Protein AF-A0AAV6G016-F1 (afdb_monomer_lite)

pLDDT: mean 89.62, std 8.08, range [57.66, 96.69]

Structure (mmCIF, N/CA/C/O backbone):
data_AF-A0AAV6G016-F1
#
_entry.id   AF-A0AAV6G016-F1
#
loop_
_atom_site.group_PDB
_atom_site.id
_atom_site.type_symbol
_atom_site.label_atom_id
_atom_site.label_alt_id
_atom_site.label_comp_id
_atom_site.label_asym_id
_atom_site.label_entity_id
_atom_site.label_seq_id
_atom_site.pdbx_PDB_ins_code
_atom_site.Cartn_x
_atom_site.Cartn_y
_atom_site.Cartn_z
_atom_site.occupancy
_atom_site.B_iso_or_equiv
_atom_site.auth_seq_id
_atom_site.auth_comp_id
_atom_site.auth_asym_id
_atom_site.auth_atom_id
_atom_site.pdbx_PDB_model_num
ATOM 1 N N . MET A 1 1 ? 12.398 -6.817 0.116 1.00 57.66 1 MET A N 1
ATOM 2 C CA . MET A 1 1 ? 12.283 -5.988 -1.111 1.00 57.66 1 MET A CA 1
ATOM 3 C C . MET A 1 1 ? 13.389 -6.251 -2.154 1.00 57.66 1 MET A C 1
ATOM 5 O O . MET A 1 1 ? 13.749 -5.345 -2.888 1.00 57.66 1 MET A O 1
ATOM 9 N N . LYS A 1 2 ? 13.912 -7.484 -2.280 1.00 63.81 2 LYS A N 1
ATOM 10 C CA . LYS A 1 2 ? 15.029 -7.820 -3.196 1.00 63.81 2 LYS A CA 1
ATOM 11 C C . LYS A 1 2 ? 14.600 -8.532 -4.494 1.00 63.81 2 LYS A C 1
ATOM 13 O O . LYS A 1 2 ? 15.446 -8.931 -5.279 1.00 63.81 2 LYS A O 1
ATOM 18 N N . LYS A 1 3 ? 13.296 -8.745 -4.704 1.00 73.88 3 LYS A N 1
ATOM 19 C CA . LYS A 1 3 ? 12.768 -9.480 -5.864 1.00 73.88 3 LYS A CA 1
ATOM 20 C C . LYS A 1 3 ? 12.502 -8.532 -7.043 1.00 73.88 3 LYS A C 1
ATOM 22 O O . LYS A 1 3 ? 12.151 -7.367 -6.814 1.00 73.88 3 LYS A O 1
ATOM 27 N N . SER A 1 4 ? 12.681 -9.057 -8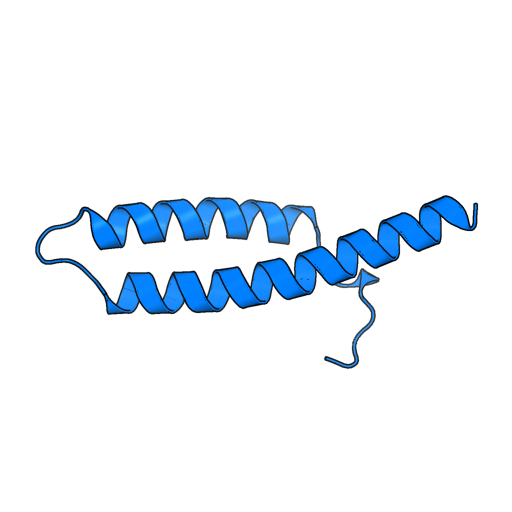.262 1.00 77.56 4 SER A N 1
ATOM 28 C CA . SER A 1 4 ? 12.483 -8.332 -9.527 1.00 77.56 4 SER A CA 1
ATOM 29 C C . SER A 1 4 ? 11.073 -7.729 -9.602 1.00 77.56 4 SER A C 1
ATOM 31 O O . SER A 1 4 ? 10.126 -8.420 -9.226 1.00 77.56 4 SER A O 1
ATOM 33 N N . PRO A 1 5 ? 10.900 -6.482 -10.082 1.00 78.31 5 PRO A N 1
ATOM 34 C CA . PRO A 1 5 ? 9.586 -5.868 -10.283 1.00 78.31 5 PRO A CA 1
ATOM 35 C C . PRO A 1 5 ? 8.691 -6.628 -11.272 1.00 78.31 5 PRO A C 1
ATOM 37 O O . PRO A 1 5 ? 7.477 -6.476 -11.217 1.00 78.31 5 PRO A O 1
ATOM 40 N N . GLU A 1 6 ? 9.260 -7.473 -12.136 1.00 78.06 6 GLU A N 1
ATOM 41 C CA . GLU A 1 6 ? 8.519 -8.254 -13.139 1.00 78.06 6 GLU A CA 1
ATOM 42 C C . GLU A 1 6 ? 7.522 -9.251 -12.549 1.00 78.06 6 GLU A C 1
ATOM 44 O O . GLU A 1 6 ? 6.550 -9.611 -13.207 1.00 78.06 6 GLU A O 1
ATOM 49 N N . ILE A 1 7 ? 7.733 -9.685 -11.304 1.00 83.06 7 ILE A N 1
ATOM 50 C CA . ILE A 1 7 ? 6.800 -10.602 -10.635 1.00 83.06 7 ILE A CA 1
ATOM 51 C C . ILE A 1 7 ? 5.512 -9.896 -10.192 1.00 83.06 7 ILE A C 1
ATOM 53 O O . ILE A 1 7 ? 4.555 -10.552 -9.786 1.00 83.06 7 ILE A O 1
ATOM 57 N N . ILE A 1 8 ? 5.499 -8.559 -10.194 1.00 84.19 8 ILE A N 1
ATOM 58 C CA . ILE A 1 8 ? 4.368 -7.763 -9.728 1.00 84.19 8 ILE A CA 1
ATOM 59 C C . ILE A 1 8 ? 3.335 -7.707 -10.856 1.00 84.19 8 ILE A C 1
ATOM 61 O O . ILE A 1 8 ? 3.555 -7.102 -11.903 1.00 84.19 8 ILE A O 1
ATOM 65 N N . SER A 1 9 ? 2.175 -8.323 -10.632 1.00 87.25 9 SER A N 1
ATOM 66 C CA . SER A 1 9 ? 1.062 -8.267 -11.579 1.00 87.25 9 SER A CA 1
ATOM 67 C C . SER A 1 9 ? 0.326 -6.931 -11.472 1.00 87.25 9 SER A C 1
ATOM 69 O O . SER A 1 9 ? -0.476 -6.727 -10.563 1.00 87.25 9 SER A O 1
ATOM 71 N N . GLY A 1 10 ? 0.538 -6.033 -12.438 1.00 86.12 10 GLY A N 1
ATOM 72 C CA . GLY A 1 10 ? -0.088 -4.704 -12.434 1.00 86.12 10 GLY A CA 1
ATOM 73 C C . GLY A 1 10 ? -1.622 -4.729 -12.433 1.00 86.12 10 GLY A C 1
ATOM 74 O O . GLY A 1 10 ? -2.248 -3.925 -11.746 1.00 86.12 10 GLY A O 1
ATOM 75 N N . ARG A 1 11 ? -2.244 -5.692 -13.134 1.00 88.94 11 ARG A N 1
ATOM 76 C CA . ARG A 1 11 ? -3.713 -5.853 -13.150 1.00 88.94 11 ARG A CA 1
ATOM 77 C C . ARG A 1 11 ? -4.251 -6.237 -11.774 1.00 88.94 11 ARG A C 1
ATOM 79 O O . ARG A 1 11 ? -5.269 -5.706 -11.344 1.00 88.94 11 ARG A O 1
ATOM 86 N N . MET A 1 12 ? -3.553 -7.138 -11.085 1.00 90.69 12 MET A N 1
ATOM 87 C CA . MET A 1 12 ? -3.905 -7.550 -9.729 1.00 90.69 12 MET A CA 1
ATOM 88 C C . MET A 1 12 ? -3.693 -6.404 -8.736 1.00 90.69 12 MET A C 1
ATOM 90 O O . MET A 1 12 ? -4.568 -6.152 -7.912 1.00 90.69 12 MET A O 1
ATOM 94 N N . THR A 1 13 ? -2.568 -5.685 -8.843 1.00 91.62 13 THR A N 1
ATOM 95 C CA . THR A 1 13 ? -2.267 -4.512 -8.013 1.00 91.62 13 THR A CA 1
ATOM 96 C C . THR A 1 13 ? -3.389 -3.484 -8.100 1.00 91.62 13 THR A C 1
ATOM 98 O O . THR A 1 13 ? -3.931 -3.103 -7.070 1.00 91.62 13 THR A O 1
ATOM 101 N N . PHE A 1 14 ? -3.802 -3.128 -9.318 1.00 90.31 14 PHE A N 1
ATOM 102 C CA . PHE A 1 14 ? -4.885 -2.176 -9.551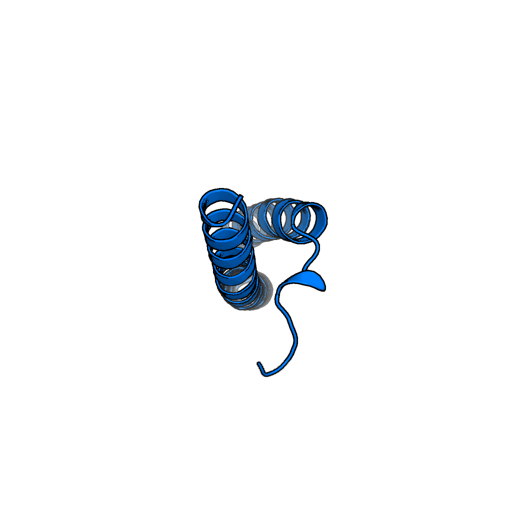 1.00 90.31 14 PHE A CA 1
ATOM 103 C C . PHE A 1 14 ? -6.237 -2.657 -9.005 1.00 90.31 14 PHE A C 1
ATOM 105 O O . PHE A 1 14 ? -6.917 -1.912 -8.302 1.00 90.31 14 PHE A O 1
ATOM 112 N N . ALA A 1 15 ? -6.615 -3.910 -9.282 1.00 93.75 15 ALA A N 1
ATOM 113 C CA . ALA A 1 15 ? -7.883 -4.467 -8.810 1.00 93.75 15 ALA A CA 1
ATOM 114 C C . ALA A 1 15 ? -7.976 -4.469 -7.275 1.00 93.75 15 ALA A C 1
ATOM 116 O O . ALA A 1 15 ? -8.990 -4.053 -6.712 1.00 93.75 15 ALA A O 1
ATOM 117 N N . LEU A 1 16 ? -6.902 -4.889 -6.599 1.00 92.56 16 LEU A N 1
ATOM 118 C CA . LEU A 1 16 ? -6.820 -4.881 -5.138 1.00 92.56 16 LEU A CA 1
ATOM 119 C C . LEU A 1 16 ? -6.836 -3.463 -4.569 1.00 92.56 16 LEU A C 1
ATOM 121 O O . LEU A 1 16 ? -7.470 -3.255 -3.538 1.00 92.56 16 LEU A O 1
ATOM 125 N N . THR A 1 17 ? -6.221 -2.500 -5.257 1.00 93.25 17 THR A N 1
ATOM 126 C CA . THR A 1 17 ? -6.273 -1.093 -4.858 1.00 93.25 17 THR A CA 1
ATOM 127 C C . THR A 1 17 ? -7.703 -0.558 -4.846 1.00 93.25 17 THR A C 1
ATOM 129 O O . THR A 1 17 ? -8.188 -0.045 -3.836 1.00 93.25 17 THR A O 1
ATOM 132 N N . CYS A 1 18 ? -8.439 -0.746 -5.944 1.00 94.31 18 CYS A N 1
ATOM 133 C CA . CYS A 1 18 ? -9.839 -0.328 -6.021 1.00 94.31 18 CYS A CA 1
ATOM 134 C C . CYS A 1 18 ? -10.700 -1.014 -4.952 1.00 94.31 18 CYS A C 1
ATOM 136 O O . CYS A 1 18 ? -11.520 -0.363 -4.302 1.00 94.31 18 CYS A O 1
ATOM 138 N N . TYR A 1 19 ? -10.490 -2.315 -4.743 1.00 94.31 19 TYR A N 1
ATOM 139 C CA . TYR A 1 19 ? -11.173 -3.075 -3.702 1.00 94.31 19 TYR A CA 1
ATOM 140 C C . TYR A 1 19 ? -10.886 -2.512 -2.300 1.00 94.31 19 TYR A C 1
ATOM 142 O O . TYR A 1 19 ? -11.819 -2.256 -1.540 1.00 94.31 19 TYR A O 1
ATOM 150 N N . SER A 1 20 ? -9.621 -2.246 -1.965 1.00 93.12 20 SER A N 1
ATOM 151 C CA . SER A 1 20 ? -9.226 -1.737 -0.646 1.00 93.12 20 SER A CA 1
ATOM 152 C C . SER A 1 20 ? -9.854 -0.371 -0.345 1.00 93.12 20 SER A C 1
ATOM 154 O O . SER A 1 20 ? -10.390 -0.157 0.744 1.00 93.12 20 SER A O 1
ATOM 156 N N . LEU A 1 21 ? -9.893 0.528 -1.334 1.00 95.19 21 LEU A N 1
ATOM 157 C CA . LEU A 1 21 ? -10.522 1.848 -1.203 1.00 95.19 21 LEU A CA 1
ATOM 158 C C . LEU A 1 21 ? -12.030 1.762 -0.917 1.00 95.19 21 LEU A C 1
ATOM 160 O O . LEU A 1 21 ? -12.552 2.519 -0.091 1.00 95.19 21 LEU A O 1
ATOM 164 N N . LEU A 1 22 ? -12.736 0.825 -1.559 1.00 95.88 22 LEU A N 1
ATOM 165 C CA . LEU A 1 22 ? -14.157 0.580 -1.290 1.00 95.88 22 LEU A CA 1
ATOM 166 C C . LEU A 1 22 ? -14.375 0.112 0.154 1.00 95.88 22 LEU A C 1
ATOM 168 O O . LEU A 1 22 ? -15.262 0.625 0.843 1.00 95.88 22 LEU A O 1
ATOM 172 N N . PHE A 1 23 ? -13.532 -0.802 0.636 1.00 93.19 23 PHE A N 1
ATOM 173 C CA . PHE A 1 23 ? -13.603 -1.312 2.006 1.00 93.19 23 PHE A CA 1
ATOM 174 C C . PHE A 1 23 ? -13.266 -0.244 3.047 1.00 93.19 23 PHE A C 1
ATOM 176 O O . PHE A 1 23 ? -13.949 -0.152 4.067 1.00 93.19 23 PHE A O 1
ATOM 183 N N . MET A 1 24 ? -12.293 0.629 2.778 1.00 96.06 24 MET A N 1
ATOM 184 C CA . MET A 1 24 ? -12.002 1.782 3.637 1.00 96.06 24 MET A CA 1
ATOM 185 C C . MET A 1 24 ? -13.193 2.740 3.730 1.00 96.06 24 MET A C 1
ATOM 187 O O . MET A 1 24 ? -13.550 3.184 4.824 1.00 96.06 24 MET A O 1
ATOM 191 N N . ARG A 1 25 ? -13.853 3.034 2.600 1.00 95.44 25 ARG A N 1
ATOM 192 C CA . ARG A 1 25 ? -15.062 3.872 2.584 1.00 95.44 25 ARG A CA 1
ATOM 193 C C . ARG A 1 25 ? -16.187 3.236 3.399 1.00 95.44 25 ARG A C 1
ATOM 195 O O . ARG A 1 25 ? -16.843 3.937 4.169 1.00 95.44 25 ARG A O 1
ATOM 202 N N . PHE A 1 26 ? -16.397 1.930 3.250 1.00 95.75 26 PHE A N 1
ATOM 203 C CA . PHE A 1 26 ? -17.373 1.184 4.042 1.00 95.75 26 PHE A CA 1
ATOM 204 C C . PHE A 1 26 ? -17.052 1.247 5.543 1.00 95.75 26 PHE A C 1
ATOM 206 O O . PHE A 1 26 ? -17.906 1.651 6.330 1.00 95.75 26 PHE A O 1
ATOM 213 N N . ALA A 1 27 ? -15.807 0.953 5.928 1.00 95.19 27 ALA A N 1
ATOM 214 C CA . ALA A 1 27 ? -15.339 0.958 7.314 1.00 95.19 27 ALA A CA 1
ATOM 215 C C . ALA A 1 27 ? -15.525 2.317 8.015 1.00 95.19 27 ALA A C 1
ATOM 217 O O . ALA A 1 27 ? -15.830 2.367 9.209 1.00 95.19 27 ALA A O 1
ATOM 218 N N . TYR A 1 28 ? -15.379 3.416 7.267 1.00 95.25 28 TYR A N 1
ATOM 219 C CA . TYR A 1 28 ? -15.606 4.775 7.763 1.00 95.25 28 TYR A CA 1
ATOM 220 C C . TYR A 1 28 ? -17.096 5.146 7.884 1.00 95.25 28 TYR A C 1
ATOM 222 O O . TYR A 1 28 ? -17.472 5.912 8.777 1.00 95.25 28 TYR A O 1
ATOM 230 N N . LYS A 1 29 ? -17.944 4.648 6.971 1.00 96.69 29 LYS A N 1
ATOM 231 C CA . LYS A 1 29 ? -19.376 4.988 6.906 1.00 96.69 29 LYS A CA 1
ATOM 232 C C . LYS A 1 29 ? -20.260 4.131 7.811 1.00 96.69 29 LYS A C 1
ATOM 234 O O . LYS A 1 29 ? -21.294 4.637 8.240 1.00 96.69 29 LYS A O 1
ATOM 239 N N . VAL A 1 30 ? -19.895 2.876 8.073 1.00 95.75 30 VAL A N 1
ATOM 240 C CA . VAL A 1 30 ? -20.662 1.978 8.950 1.00 95.75 30 VAL A CA 1
ATOM 241 C C . VAL A 1 30 ? -20.669 2.501 10.395 1.00 95.75 30 VAL A C 1
ATOM 243 O O . VAL A 1 30 ? -19.683 3.086 10.846 1.00 95.75 30 VAL A O 1
ATOM 246 N N . GLN A 1 31 ? -21.786 2.335 11.112 1.00 93.38 31 GLN A N 1
ATOM 247 C CA . GLN A 1 31 ? -21.90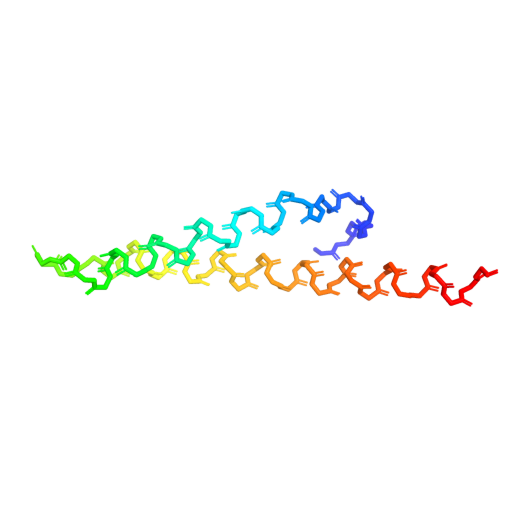5 2.697 12.527 1.00 93.38 31 GLN A CA 1
ATOM 248 C C . GLN A 1 31 ? -22.233 1.466 13.384 1.00 93.38 31 GLN A C 1
ATOM 250 O O . GLN A 1 31 ? -23.202 0.772 13.075 1.00 93.38 31 GLN A O 1
ATOM 255 N N . PRO A 1 32 ? -21.461 1.214 14.461 1.00 93.12 32 PRO A N 1
ATOM 256 C CA . PRO A 1 32 ? -20.240 1.930 14.868 1.00 93.12 32 PRO A CA 1
ATOM 257 C C . PRO A 1 32 ? -19.087 1.775 13.849 1.00 93.12 32 PRO A C 1
ATOM 259 O O . PRO A 1 32 ? -19.014 0.780 13.133 1.00 93.12 32 PRO A O 1
ATOM 262 N N . ARG A 1 33 ? -18.198 2.780 13.759 1.00 95.88 33 ARG A N 1
ATOM 263 C CA . ARG A 1 33 ? -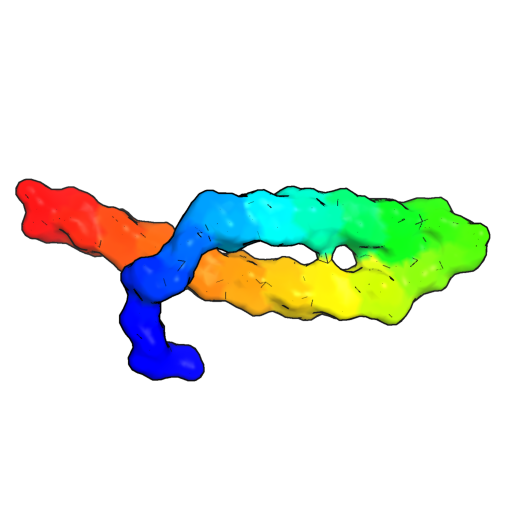17.102 2.809 12.766 1.00 95.88 33 ARG A CA 1
ATOM 264 C C . ARG A 1 33 ? -16.084 1.705 13.031 1.00 95.88 33 ARG A C 1
ATOM 266 O O . ARG A 1 33 ? -15.642 1.535 14.166 1.00 95.88 33 ARG A O 1
ATOM 273 N N . ASN A 1 34 ? -15.648 1.018 11.976 1.00 96.00 34 ASN A N 1
ATOM 274 C CA . ASN A 1 34 ? -14.681 -0.073 12.084 1.00 96.00 34 ASN A CA 1
ATOM 275 C C . ASN A 1 34 ? -13.255 0.402 11.754 1.00 96.00 34 ASN A C 1
ATOM 277 O O . ASN A 1 34 ? -12.759 0.242 10.637 1.00 96.00 34 ASN A O 1
ATOM 281 N N . TRP A 1 35 ? -12.580 0.990 12.743 1.00 94.38 35 TRP A N 1
ATOM 282 C CA . TRP A 1 35 ? -11.228 1.537 12.574 1.00 94.38 35 TRP A CA 1
ATOM 283 C C . TRP A 1 35 ? -10.149 0.478 12.323 1.00 94.38 35 TRP A C 1
ATOM 285 O O . TRP A 1 35 ? -9.176 0.768 11.634 1.00 94.38 35 TRP A O 1
ATOM 295 N N . LEU A 1 36 ? -10.331 -0.748 12.824 1.00 95.31 36 LEU A N 1
ATOM 296 C CA . LEU A 1 36 ? -9.411 -1.864 12.574 1.00 95.31 36 LEU A CA 1
ATOM 297 C C . LEU A 1 36 ? -9.413 -2.258 11.096 1.00 95.31 36 LEU A C 1
ATOM 299 O O . LEU A 1 36 ? -8.352 -2.361 10.480 1.00 95.31 36 LEU A O 1
ATOM 303 N N . LEU A 1 37 ? -10.606 -2.415 10.513 1.00 93.12 37 LEU A N 1
ATOM 304 C CA . LEU A 1 37 ? -10.758 -2.699 9.088 1.00 93.12 37 LEU A CA 1
ATOM 305 C C . LEU A 1 37 ? -10.162 -1.562 8.248 1.00 93.12 37 LEU A C 1
ATOM 307 O O . LEU A 1 37 ? -9.396 -1.819 7.321 1.00 93.12 37 LEU A O 1
ATOM 311 N N . PHE A 1 38 ? -10.439 -0.308 8.617 1.00 95.81 38 PHE A N 1
ATOM 312 C CA . PHE A 1 38 ? -9.868 0.855 7.938 1.00 95.81 38 PHE A CA 1
ATOM 313 C C . PHE A 1 38 ? -8.331 0.863 7.978 1.00 95.81 38 PHE A C 1
ATOM 315 O O . PHE A 1 38 ? -7.696 0.992 6.934 1.00 95.81 38 PHE A O 1
ATOM 322 N N . ALA A 1 39 ? -7.726 0.692 9.157 1.00 96.69 39 ALA A N 1
ATOM 323 C CA . ALA A 1 39 ? -6.273 0.725 9.330 1.00 96.69 39 ALA A CA 1
ATOM 324 C C . ALA A 1 39 ? -5.567 -0.419 8.584 1.00 96.69 39 ALA A C 1
ATOM 326 O O . ALA A 1 39 ? -4.522 -0.205 7.964 1.00 96.69 39 ALA A O 1
ATOM 327 N N . CYS A 1 40 ? -6.161 -1.616 8.595 1.00 96.31 40 CYS A N 1
ATOM 328 C CA . CYS A 1 40 ? -5.671 -2.762 7.833 1.00 96.31 40 CYS A CA 1
ATOM 329 C C . CYS A 1 40 ? -5.635 -2.448 6.331 1.00 96.31 40 CYS A C 1
ATOM 331 O O . CYS A 1 40 ? -4.585 -2.547 5.693 1.00 96.31 40 CYS A O 1
ATOM 333 N N . HIS A 1 41 ? -6.759 -1.988 5.776 1.00 96.00 41 HIS A N 1
ATOM 334 C CA . HIS A 1 41 ? -6.847 -1.666 4.355 1.00 96.00 41 HIS A CA 1
ATOM 335 C C . HIS A 1 41 ? -5.955 -0.490 3.949 1.00 96.00 41 HIS A C 1
ATOM 337 O O . HIS A 1 41 ? -5.341 -0.556 2.888 1.00 96.00 41 HIS A O 1
ATOM 343 N N . LEU A 1 42 ? -5.809 0.530 4.800 1.00 96.12 42 LEU A N 1
ATOM 344 C CA . LEU A 1 42 ? -4.902 1.653 4.557 1.00 96.12 42 LEU A CA 1
ATOM 345 C C . LEU A 1 42 ? -3.435 1.199 4.485 1.00 96.12 42 LEU A C 1
ATOM 347 O O . LEU A 1 42 ? -2.691 1.613 3.593 1.00 96.12 42 LEU A O 1
ATOM 351 N N . THR A 1 43 ? -3.021 0.330 5.409 1.00 95.38 43 THR A N 1
ATOM 352 C CA . THR A 1 43 ? -1.646 -0.192 5.451 1.00 95.38 43 THR A CA 1
ATOM 353 C C . THR A 1 43 ? -1.361 -1.069 4.231 1.00 95.38 43 THR A C 1
ATOM 355 O O . THR A 1 43 ? -0.336 -0.896 3.567 1.00 95.38 43 THR A O 1
ATOM 358 N N . ASN A 1 44 ? -2.295 -1.962 3.890 1.00 93.00 44 ASN A N 1
ATOM 359 C CA . ASN A 1 44 ? -2.192 -2.824 2.714 1.00 93.00 44 ASN A CA 1
ATOM 360 C C . ASN A 1 44 ? -2.149 -2.004 1.422 1.00 93.00 44 ASN A C 1
ATOM 362 O O . ASN A 1 44 ? -1.289 -2.248 0.580 1.00 93.00 44 ASN A O 1
ATOM 366 N N . GLU A 1 45 ? -3.013 -0.995 1.298 1.00 94.31 45 GLU A N 1
ATOM 367 C CA . GLU A 1 45 ? -3.050 -0.096 0.144 1.00 94.31 45 GLU A CA 1
ATOM 368 C C . GLU A 1 45 ? -1.727 0.648 -0.034 1.00 94.31 45 GLU A C 1
ATOM 370 O O . GLU A 1 45 ? -1.166 0.693 -1.125 1.00 94.31 45 GLU A O 1
ATOM 375 N N . THR A 1 46 ? -1.168 1.167 1.058 1.00 94.88 46 THR A N 1
ATOM 376 C CA . THR A 1 46 ? 0.124 1.861 1.028 1.00 94.88 46 THR A CA 1
ATOM 377 C C . THR A 1 46 ? 1.234 0.941 0.511 1.00 94.88 46 THR A C 1
ATOM 379 O O . THR A 1 46 ? 2.012 1.329 -0.364 1.00 94.88 46 THR A O 1
ATOM 382 N N . ALA A 1 47 ? 1.293 -0.305 0.991 1.00 92.31 47 ALA A N 1
ATOM 383 C CA . ALA A 1 47 ? 2.259 -1.285 0.498 1.00 92.31 47 ALA A CA 1
ATOM 384 C C . ALA A 1 47 ? 2.032 -1.626 -0.990 1.00 92.31 47 ALA A C 1
ATOM 386 O O . ALA A 1 47 ? 2.997 -1.702 -1.760 1.00 92.31 47 ALA A O 1
ATOM 387 N N . GLN A 1 48 ? 0.770 -1.780 -1.397 1.00 91.81 48 GLN A N 1
ATOM 388 C CA . GLN A 1 48 ? 0.342 -2.061 -2.769 1.00 91.81 48 GLN A CA 1
ATOM 389 C C . GLN A 1 48 ? 0.785 -0.947 -3.732 1.00 91.81 48 GLN A C 1
ATOM 391 O O . GLN A 1 48 ? 1.375 -1.236 -4.773 1.00 91.81 48 GLN A O 1
ATOM 396 N N . LEU A 1 49 ? 0.595 0.322 -3.354 1.00 91.88 49 LEU A N 1
ATOM 397 C CA . LEU A 1 49 ? 1.001 1.500 -4.128 1.00 91.88 49 LEU A CA 1
ATOM 398 C C . LEU A 1 49 ? 2.523 1.642 -4.228 1.00 91.88 49 LEU A C 1
ATOM 400 O O . LEU A 1 49 ? 3.050 1.978 -5.291 1.00 91.88 49 LEU A O 1
ATOM 404 N N . ILE A 1 50 ? 3.261 1.332 -3.158 1.00 92.12 50 ILE A N 1
ATOM 405 C CA . ILE A 1 50 ? 4.730 1.317 -3.202 1.00 92.12 50 ILE A CA 1
ATOM 406 C C . ILE A 1 50 ? 5.225 0.235 -4.174 1.00 92.12 50 ILE A C 1
ATOM 408 O O . ILE A 1 50 ? 6.126 0.488 -4.971 1.00 92.12 50 ILE A O 1
ATOM 412 N N . GLN A 1 51 ? 4.639 -0.964 -4.169 1.00 89.81 51 GLN A N 1
ATOM 413 C CA . GLN A 1 51 ? 5.004 -1.996 -5.149 1.00 89.81 51 GLN A CA 1
ATOM 414 C C . GLN A 1 51 ? 4.546 -1.631 -6.572 1.00 89.81 51 GLN A C 1
ATOM 416 O O . GLN A 1 51 ? 5.297 -1.832 -7.527 1.00 89.81 51 GLN A O 1
ATOM 421 N N . GLY A 1 52 ? 3.361 -1.037 -6.720 1.00 89.50 52 GLY A N 1
ATOM 422 C CA . 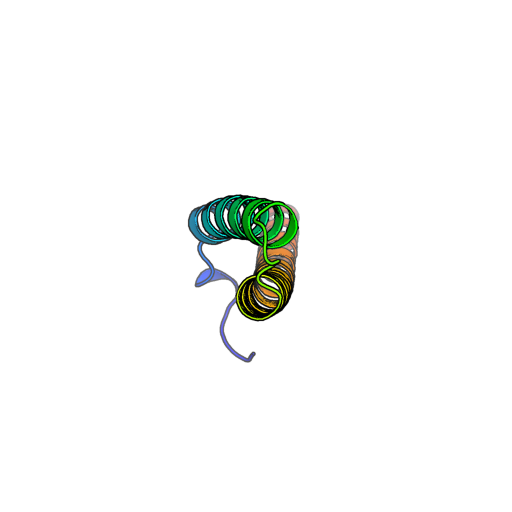GLY A 1 52 ? 2.839 -0.559 -8.000 1.00 89.50 52 GLY A CA 1
ATOM 423 C C . GLY A 1 52 ? 3.715 0.527 -8.627 1.00 89.50 52 GLY A C 1
ATOM 424 O O . GLY A 1 52 ? 4.020 0.457 -9.816 1.00 89.50 52 GLY A O 1
ATOM 425 N N . SER A 1 53 ? 4.206 1.482 -7.835 1.00 90.19 53 SER A N 1
ATOM 426 C CA . SER A 1 53 ? 5.118 2.525 -8.326 1.00 90.19 53 SER A CA 1
ATOM 427 C C . SER A 1 53 ? 6.454 1.947 -8.806 1.00 90.19 53 SER A C 1
ATOM 429 O O . SER A 1 53 ? 6.957 2.362 -9.853 1.00 90.19 53 SER A O 1
ATOM 431 N N . ARG A 1 54 ? 6.988 0.918 -8.128 1.00 89.62 54 ARG A N 1
ATOM 432 C CA . ARG A 1 54 ? 8.169 0.170 -8.601 1.00 89.62 54 ARG A CA 1
ATOM 433 C C . ARG A 1 54 ? 7.920 -0.494 -9.956 1.00 89.62 54 ARG A C 1
ATOM 435 O O . ARG A 1 54 ? 8.791 -0.430 -10.820 1.00 89.62 54 ARG A O 1
ATOM 442 N N . LEU A 1 55 ? 6.749 -1.103 -10.151 1.00 90.19 55 LEU A N 1
ATOM 443 C CA . LEU A 1 55 ? 6.371 -1.718 -11.426 1.00 90.19 55 LEU A CA 1
ATOM 444 C C . LEU A 1 55 ? 6.238 -0.675 -12.548 1.00 90.19 55 LEU A C 1
ATOM 446 O O . LEU A 1 55 ? 6.717 -0.903 -13.656 1.00 90.19 55 LEU A O 1
ATOM 450 N N . ILE A 1 56 ? 5.622 0.479 -12.271 1.00 89.06 56 ILE A N 1
ATOM 451 C CA . ILE A 1 56 ? 5.478 1.565 -13.254 1.00 89.06 56 ILE A CA 1
ATOM 452 C C . ILE A 1 56 ? 6.851 2.082 -13.678 1.00 89.06 56 ILE A C 1
ATOM 454 O O . ILE A 1 56 ? 7.118 2.174 -14.875 1.00 89.06 56 ILE A O 1
ATOM 458 N N . LYS A 1 57 ? 7.735 2.368 -12.714 1.00 89.75 57 LYS A N 1
ATOM 459 C CA . LYS A 1 57 ? 9.100 2.821 -13.002 1.00 89.75 57 LYS A CA 1
ATOM 460 C C . LYS A 1 57 ? 9.842 1.816 -13.887 1.00 89.75 57 LYS A C 1
ATOM 462 O O . LYS A 1 57 ? 10.395 2.208 -14.909 1.00 89.75 57 LYS A O 1
ATOM 467 N N . TYR A 1 58 ? 9.763 0.529 -13.549 1.00 88.12 58 TYR A N 1
ATOM 468 C CA . TYR A 1 58 ? 10.365 -0.542 -14.342 1.00 88.12 58 TYR A CA 1
ATOM 469 C C . TYR A 1 58 ? 9.841 -0.578 -15.787 1.00 88.12 58 TYR A C 1
ATOM 471 O O . TYR A 1 58 ? 10.616 -0.639 -16.740 1.00 88.12 58 TYR A O 1
ATOM 479 N N . ASN A 1 59 ? 8.521 -0.491 -15.969 1.00 88.31 59 ASN A N 1
ATOM 480 C CA . ASN A 1 59 ? 7.910 -0.504 -17.299 1.00 88.31 59 ASN A CA 1
ATOM 481 C C . ASN A 1 59 ? 8.279 0.735 -18.131 1.00 88.31 59 ASN A C 1
ATOM 483 O O . ASN A 1 59 ? 8.446 0.621 -19.344 1.00 88.31 59 ASN A O 1
ATOM 487 N N . MET A 1 60 ? 8.419 1.901 -17.495 1.00 88.06 60 MET A N 1
ATOM 488 C CA . MET A 1 60 ? 8.851 3.135 -18.157 1.00 88.06 60 MET A CA 1
ATOM 489 C C . MET A 1 60 ? 10.307 3.047 -18.623 1.00 88.06 60 MET A C 1
ATOM 491 O O . MET A 1 60 ? 10.585 3.345 -19.781 1.00 88.06 60 MET A O 1
ATOM 495 N N . GLU A 1 61 ? 11.217 2.583 -17.762 1.00 87.88 61 GLU A N 1
ATOM 496 C CA . GLU A 1 61 ? 12.634 2.377 -18.105 1.00 87.88 61 GLU A CA 1
ATOM 497 C C . GLU A 1 61 ? 12.787 1.369 -19.253 1.00 87.88 61 GLU A C 1
ATOM 499 O O . GLU A 1 61 ? 13.481 1.637 -20.232 1.00 87.88 61 GLU A O 1
ATOM 504 N N . LYS A 1 62 ? 12.054 0.249 -19.197 1.00 86.00 62 LYS A N 1
ATOM 505 C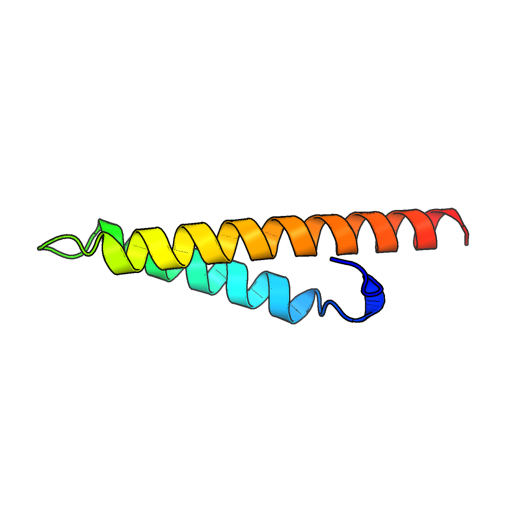 CA . LYS A 1 62 ? 12.036 -0.759 -20.267 1.00 86.00 62 LYS A CA 1
ATOM 506 C C . LYS A 1 62 ? 11.506 -0.213 -21.595 1.00 86.00 62 LYS A C 1
ATOM 508 O O . LYS A 1 62 ? 11.963 -0.641 -22.649 1.00 86.00 62 LYS A O 1
ATOM 513 N N . LYS A 1 63 ? 10.532 0.703 -21.558 1.00 85.62 63 LYS A N 1
ATOM 514 C CA . LYS A 1 63 ? 9.985 1.350 -22.759 1.00 85.62 63 LYS A CA 1
ATOM 515 C C . LYS A 1 63 ? 10.960 2.365 -23.361 1.00 85.62 63 LYS A C 1
ATOM 517 O O . LYS A 1 63 ? 10.960 2.515 -24.571 1.00 85.62 63 LYS A O 1
ATOM 522 N N . LEU A 1 64 ? 11.756 3.046 -22.535 1.00 86.44 64 LEU A N 1
ATOM 523 C CA . LEU A 1 64 ? 12.757 4.022 -22.980 1.00 86.44 64 LEU A CA 1
ATOM 524 C C . LEU A 1 64 ? 13.997 3.353 -23.601 1.00 86.44 64 LEU A C 1
ATOM 526 O O . LEU A 1 64 ? 14.635 3.925 -24.473 1.00 86.44 64 LEU A O 1
ATOM 530 N N . ALA A 1 65 ? 14.342 2.150 -23.136 1.00 79.00 65 ALA A N 1
ATOM 531 C CA . ALA A 1 65 ? 15.474 1.363 -23.628 1.00 79.00 65 ALA A CA 1
ATOM 532 C C . ALA A 1 65 ? 15.193 0.603 -24.943 1.00 79.00 65 ALA A C 1
ATOM 534 O O . ALA A 1 65 ? 16.039 -0.177 -25.382 1.00 79.00 65 ALA A O 1
ATOM 535 N N . LYS A 1 66 ? 14.006 0.775 -25.533 1.00 62.09 66 LYS A N 1
ATOM 536 C CA . LYS A 1 66 ? 13.544 0.095 -26.746 1.00 62.09 66 LYS A CA 1
ATOM 537 C C . LYS A 1 66 ? 13.270 1.116 -27.841 1.00 62.09 66 LYS A C 1
ATOM 539 O O . LYS A 1 66 ? 13.572 0.782 -29.005 1.00 62.09 66 LYS A O 1
#

Foldseek 3Di:
DPDDLVVDDLVVLVVLLVVLVVQLVVQCPDPVRNVVSNVVSVVVNVVSVVSNVNNVVVVVVVVVVD

Secondary structure (DSSP, 8-state):
--S-GGGS-HHHHHHHHHHHHHHHHHHHHSSS--HHHHHHHHHHHHHHHHHHHHHHHHHHHHHHT-

Radius of gyration: 15.05 Å; chains: 1; bounding box: 37×16×42 Å

Organism: NCBI:txid278164

Sequence (66 aa):
MKKSPEIISGRMTFALTCYSLLFMRFAYKVQPRNWLLFACHLTNETAQLIQGSRLIKYNMEKKLAK

InterPro domains:
  IPR005336 Mitochondrial pyruvate carrier [PF03650] (1-63)